Protein AF-A0A426XG05-F1 (afdb_monomer_lite)

Structure (mmCIF, N/CA/C/O backbone):
data_AF-A0A426XG05-F1
#
_entry.id   AF-A0A426XG05-F1
#
loop_
_atom_site.group_PDB
_atom_site.id
_atom_site.type_symbol
_atom_site.label_atom_id
_atom_site.label_alt_id
_atom_site.label_comp_id
_atom_site.label_asym_id
_atom_site.label_entity_id
_atom_site.label_seq_id
_atom_site.pdbx_PDB_ins_code
_atom_site.Cartn_x
_atom_site.Cartn_y
_atom_site.Cartn_z
_atom_site.occupancy
_atom_site.B_iso_or_equiv
_atom_site.auth_seq_id
_atom_site.auth_comp_id
_atom_site.auth_asym_id
_atom_site.auth_atom_id
_atom_site.pdbx_PDB_model_num
ATOM 1 N N . MET A 1 1 ? 36.640 3.583 28.286 1.00 40.53 1 MET A N 1
ATOM 2 C CA . MET A 1 1 ? 36.513 4.393 27.058 1.00 40.53 1 MET A CA 1
ATOM 3 C C . MET A 1 1 ? 35.235 3.945 26.380 1.00 40.53 1 MET A C 1
ATOM 5 O O . MET A 1 1 ? 35.196 2.832 25.877 1.00 40.53 1 MET A O 1
ATOM 9 N N . THR A 1 2 ? 34.171 4.737 26.494 1.00 41.19 2 THR A N 1
ATOM 10 C CA . THR A 1 2 ? 32.821 4.369 26.046 1.00 41.19 2 THR A CA 1
ATOM 11 C C . THR A 1 2 ? 32.459 5.287 24.890 1.00 41.19 2 THR A C 1
ATOM 13 O O . THR A 1 2 ? 32.392 6.500 25.068 1.00 41.19 2 THR A O 1
ATOM 16 N N . VAL A 1 3 ? 32.321 4.710 23.699 1.00 44.69 3 VAL A N 1
ATOM 17 C CA . VAL A 1 3 ? 31.982 5.408 22.456 1.00 44.69 3 VAL A CA 1
ATOM 18 C C . VAL A 1 3 ? 30.468 5.593 22.365 1.00 44.69 3 VAL A C 1
ATOM 20 O O . VAL A 1 3 ? 29.714 4.629 22.466 1.00 44.69 3 VAL A O 1
ATOM 23 N N . ALA A 1 4 ? 30.031 6.840 22.197 1.00 45.25 4 ALA A N 1
ATOM 24 C CA . ALA A 1 4 ? 28.651 7.191 21.879 1.00 45.25 4 ALA A CA 1
ATOM 25 C C . ALA A 1 4 ? 28.416 7.069 20.360 1.00 45.25 4 ALA A C 1
ATOM 27 O O . ALA A 1 4 ? 29.291 7.480 19.592 1.00 45.25 4 ALA A O 1
ATOM 28 N N . PRO A 1 5 ? 27.264 6.557 19.893 1.00 46.38 5 PRO A N 1
ATOM 29 C CA . PRO A 1 5 ? 26.904 6.640 18.486 1.00 46.38 5 PRO A CA 1
ATOM 30 C C . PRO A 1 5 ? 26.269 8.004 18.172 1.00 46.38 5 PRO A C 1
ATOM 32 O O . PRO A 1 5 ? 25.366 8.468 18.866 1.00 46.38 5 PRO A O 1
ATOM 35 N N . SER A 1 6 ? 26.781 8.645 17.121 1.00 39.91 6 SER A N 1
ATOM 36 C CA . SER A 1 6 ? 26.272 9.903 16.567 1.00 39.91 6 SER A CA 1
ATOM 37 C C . SER A 1 6 ? 24.928 9.689 15.868 1.00 39.91 6 SER A C 1
ATOM 39 O O . SER A 1 6 ? 24.784 8.767 15.068 1.00 39.91 6 SER A O 1
ATOM 41 N N . SER A 1 7 ? 23.964 10.563 16.159 1.00 39.91 7 SER A N 1
ATOM 42 C CA . SER A 1 7 ? 22.674 10.660 15.471 1.00 39.91 7 SER A CA 1
ATOM 43 C C . SER A 1 7 ? 22.783 11.702 14.359 1.00 39.91 7 SER A C 1
ATOM 45 O O . SER A 1 7 ? 22.899 12.892 14.648 1.00 39.91 7 SER A O 1
ATOM 47 N N . SER A 1 8 ? 22.749 11.265 13.101 1.00 43.69 8 SER A N 1
ATOM 48 C CA . SER A 1 8 ? 22.644 12.149 11.935 1.00 43.69 8 SER A CA 1
ATOM 49 C C . SER A 1 8 ? 21.185 12.223 11.491 1.00 43.69 8 SER A C 1
ATOM 51 O O . SER A 1 8 ? 20.668 11.314 10.847 1.00 43.69 8 SER A O 1
ATOM 53 N N . THR A 1 9 ? 20.517 13.305 11.879 1.00 40.59 9 THR A N 1
ATOM 54 C CA . THR A 1 9 ? 19.187 13.701 11.401 1.00 40.59 9 THR A CA 1
ATOM 55 C C . THR A 1 9 ? 19.375 14.682 10.248 1.00 40.59 9 THR A C 1
ATOM 57 O O . THR A 1 9 ? 19.694 15.845 10.477 1.00 40.59 9 THR A O 1
ATOM 60 N N . GLU A 1 10 ? 19.202 14.213 9.015 1.00 43.12 10 GLU A N 1
ATOM 61 C CA . GLU A 1 10 ? 19.149 15.068 7.826 1.00 43.12 10 GLU A CA 1
ATOM 62 C C . GLU A 1 10 ? 17.717 15.597 7.670 1.00 43.12 10 GLU A C 1
ATOM 64 O O . GLU A 1 10 ? 16.770 14.849 7.419 1.00 43.12 10 GLU A O 1
ATOM 69 N N . ILE A 1 11 ? 17.562 16.902 7.884 1.00 45.75 11 ILE A N 1
ATOM 70 C CA . ILE A 1 11 ? 16.337 17.661 7.642 1.00 45.75 11 ILE A CA 1
ATOM 71 C C . ILE A 1 11 ? 16.230 17.894 6.133 1.00 45.75 11 ILE A C 1
ATOM 73 O O . ILE A 1 11 ? 17.156 18.422 5.520 1.00 45.75 11 ILE A O 1
ATOM 77 N N . PHE A 1 12 ? 15.092 17.529 5.536 1.00 37.56 12 PHE A N 1
ATOM 78 C CA . PHE A 1 12 ? 14.784 17.814 4.134 1.00 37.56 12 PHE A CA 1
ATOM 79 C C . PHE A 1 12 ? 14.617 19.329 3.942 1.00 37.56 12 PHE A C 1
ATOM 81 O O . PHE A 1 12 ? 13.530 19.880 4.109 1.00 37.56 12 PHE A O 1
ATOM 88 N N . SER A 1 13 ? 15.721 20.011 3.637 1.00 38.78 13 SER A N 1
ATOM 89 C CA . SER A 1 13 ? 15.740 21.433 3.306 1.00 38.78 13 SER A CA 1
ATOM 90 C C . SER A 1 13 ? 15.746 21.585 1.788 1.00 38.78 13 SER A C 1
ATOM 92 O O . SER A 1 13 ? 16.687 21.186 1.105 1.00 38.78 13 SER A O 1
ATOM 94 N N . SER A 1 14 ? 14.658 22.137 1.257 1.00 40.78 14 SER A N 1
ATOM 95 C CA . SER A 1 14 ? 14.488 22.418 -0.166 1.00 40.78 14 SER A CA 1
ATOM 96 C C . SER A 1 14 ? 15.193 23.722 -0.527 1.00 40.78 14 SER A C 1
ATOM 98 O O . SER A 1 14 ? 14.670 24.790 -0.231 1.00 40.78 14 SER A O 1
ATOM 100 N N . ASN A 1 15 ? 16.332 23.640 -1.216 1.00 40.66 15 ASN A N 1
ATOM 101 C CA . ASN A 1 15 ? 16.911 24.782 -1.921 1.00 40.66 15 ASN A CA 1
ATOM 102 C C . ASN A 1 15 ? 16.978 24.461 -3.417 1.00 40.66 15 ASN A C 1
ATOM 104 O O . ASN A 1 15 ? 17.817 23.686 -3.870 1.00 40.66 15 ASN A O 1
ATOM 108 N N . VAL A 1 16 ? 16.062 25.067 -4.171 1.00 38.84 16 VAL A N 1
ATOM 109 C CA . VAL A 1 16 ? 16.093 25.124 -5.634 1.00 38.84 16 VAL A CA 1
ATOM 110 C C . VAL A 1 16 ? 17.121 26.185 -6.014 1.00 38.84 16 VAL A C 1
ATOM 112 O O . VAL A 1 16 ? 16.883 27.375 -5.828 1.00 38.84 16 VAL A O 1
ATOM 115 N N . THR A 1 17 ? 18.284 25.756 -6.498 1.00 35.91 17 THR A N 1
ATOM 116 C CA . THR A 1 17 ? 19.252 26.642 -7.148 1.00 35.91 17 THR A CA 1
ATOM 117 C C . THR A 1 17 ? 18.893 26.786 -8.616 1.00 35.91 17 THR A C 1
ATOM 119 O O . THR A 1 17 ? 18.976 25.841 -9.398 1.00 35.91 17 THR A O 1
ATOM 122 N N . GLU A 1 18 ? 18.488 28.004 -8.937 1.00 40.38 18 GLU A N 1
ATOM 123 C CA . GLU A 1 18 ? 18.398 28.594 -10.261 1.00 40.38 18 GLU A CA 1
ATOM 124 C C . GLU A 1 18 ? 19.729 28.419 -11.018 1.00 40.38 18 GLU A C 1
ATOM 126 O O . GLU A 1 18 ? 20.815 28.697 -10.503 1.00 40.38 18 GLU A O 1
ATOM 131 N N . SER A 1 19 ? 19.659 27.904 -12.241 1.00 37.75 19 SER A N 1
ATOM 132 C CA . SER A 1 19 ? 20.753 27.970 -13.207 1.00 37.75 19 SER A CA 1
ATOM 133 C C . SER A 1 19 ? 20.151 28.173 -14.582 1.00 37.75 19 SER A C 1
ATOM 135 O O . SER A 1 19 ? 19.624 27.250 -15.202 1.00 37.75 19 SER A O 1
ATOM 137 N N . GLU A 1 20 ? 20.213 29.425 -15.017 1.00 38.97 20 GLU A N 1
ATOM 138 C CA . GLU A 1 20 ? 19.974 29.839 -16.386 1.00 38.97 20 GLU A CA 1
ATOM 139 C C . GLU A 1 20 ? 21.170 29.431 -17.253 1.00 38.97 20 GLU A C 1
ATOM 141 O O . GLU A 1 20 ? 22.310 29.825 -17.004 1.00 38.97 20 GLU A O 1
ATOM 146 N N . ALA A 1 21 ? 20.901 28.667 -18.307 1.00 36.19 21 ALA A N 1
ATOM 147 C CA . ALA A 1 21 ? 21.716 28.659 -19.511 1.00 36.19 21 ALA A CA 1
ATOM 148 C C . ALA A 1 21 ? 20.778 28.478 -20.708 1.00 36.19 21 ALA A C 1
ATOM 150 O O . ALA A 1 21 ? 19.992 27.536 -20.789 1.00 36.19 21 ALA A O 1
ATOM 151 N N . THR A 1 22 ? 20.840 29.463 -21.590 1.00 35.88 22 THR A N 1
ATOM 152 C CA . THR A 1 22 ? 20.004 29.721 -22.756 1.00 35.88 22 THR A CA 1
ATOM 153 C C . THR A 1 22 ? 20.187 28.690 -23.873 1.00 35.88 22 THR A C 1
ATOM 155 O O . THR A 1 22 ? 21.308 28.319 -24.206 1.00 35.88 22 THR A O 1
ATOM 158 N N . THR A 1 23 ? 19.096 28.319 -24.552 1.00 32.62 23 THR A N 1
ATOM 159 C CA . THR A 1 23 ? 19.118 28.109 -26.009 1.00 32.62 23 THR A CA 1
ATOM 160 C C . THR A 1 23 ? 17.716 28.306 -26.584 1.00 32.62 23 THR A C 1
ATOM 162 O O . THR A 1 23 ? 16.741 27.752 -26.085 1.00 32.62 23 THR A O 1
ATOM 165 N N . SER A 1 24 ? 17.632 29.157 -27.604 1.00 35.81 24 SER A N 1
ATOM 166 C CA . SER A 1 24 ? 16.419 29.516 -28.334 1.00 35.81 24 SER A CA 1
ATOM 167 C C . SER A 1 24 ? 16.190 28.548 -29.493 1.00 35.81 24 SER A C 1
ATOM 169 O O . SER A 1 24 ? 17.129 28.256 -30.236 1.00 35.81 24 SER A O 1
ATOM 171 N N . CYS A 1 25 ? 14.943 28.114 -29.666 1.00 31.70 25 CYS A N 1
ATOM 172 C CA . CYS A 1 25 ? 14.347 27.854 -30.972 1.00 31.70 25 CYS A CA 1
ATOM 173 C C . CYS A 1 25 ? 12.817 27.904 -30.843 1.00 31.70 25 CYS A C 1
ATOM 175 O O . CYS A 1 25 ? 12.205 27.099 -30.144 1.00 31.70 25 CYS A O 1
ATOM 177 N N . GLU A 1 26 ? 12.231 28.899 -31.502 1.00 37.16 26 GLU A N 1
ATOM 178 C CA . GLU A 1 26 ? 10.802 29.015 -31.776 1.00 37.16 26 GLU A CA 1
ATOM 179 C C . GLU A 1 26 ? 10.445 28.031 -32.902 1.00 37.16 26 GLU A C 1
ATOM 181 O O . GLU A 1 26 ? 11.114 28.013 -33.936 1.00 37.16 26 GLU A O 1
ATOM 186 N N . ASP A 1 27 ? 9.406 27.221 -32.700 1.00 33.06 27 ASP A N 1
ATOM 187 C CA . ASP A 1 27 ? 8.598 26.658 -33.784 1.00 33.06 27 ASP A CA 1
ATOM 188 C C . ASP A 1 27 ? 7.157 26.533 -33.282 1.00 33.06 27 ASP A C 1
ATOM 190 O O . ASP A 1 27 ? 6.864 25.842 -32.302 1.00 33.06 27 ASP A O 1
ATOM 194 N N . ASP A 1 28 ? 6.282 27.298 -33.925 1.00 40.97 28 ASP A N 1
ATOM 195 C CA . ASP A 1 28 ? 4.851 27.339 -33.698 1.00 40.97 28 ASP A CA 1
ATOM 196 C C . ASP A 1 28 ? 4.204 26.013 -34.109 1.00 40.97 28 ASP A C 1
ATOM 198 O O . ASP A 1 28 ? 4.231 25.605 -35.270 1.00 40.97 28 ASP A O 1
ATOM 202 N N . THR A 1 29 ? 3.505 25.368 -33.180 1.00 41.50 29 THR A N 1
ATOM 203 C CA . THR A 1 29 ? 2.372 24.517 -33.551 1.00 41.50 29 THR A CA 1
ATOM 204 C C . THR A 1 29 ? 1.264 24.686 -32.529 1.00 41.50 29 THR A C 1
ATOM 206 O O . THR A 1 29 ? 1.292 24.132 -31.430 1.00 41.50 29 THR A O 1
ATOM 209 N N . GLU A 1 30 ? 0.267 25.482 -32.912 1.00 46.56 30 GLU A N 1
ATOM 210 C CA . GLU A 1 30 ? -1.021 25.524 -32.240 1.00 46.56 30 GLU A CA 1
ATOM 211 C C . GLU A 1 30 ? -1.674 24.139 -32.305 1.00 46.56 30 GLU A C 1
ATOM 213 O O . GLU A 1 30 ? -2.090 23.656 -33.359 1.00 46.56 30 GLU A O 1
ATOM 218 N N . GLY A 1 31 ? -1.748 23.501 -31.142 1.00 40.16 31 GLY A N 1
ATOM 219 C CA . GLY A 1 31 ? -2.539 22.313 -30.884 1.00 40.16 31 GLY A CA 1
ATOM 220 C C . GLY A 1 31 ? -3.308 22.526 -29.592 1.00 40.16 31 GLY A C 1
ATOM 221 O O . GLY A 1 31 ? -2.817 22.218 -28.509 1.00 40.16 31 GLY A O 1
ATOM 222 N N . ASP A 1 32 ? -4.511 23.078 -29.713 1.00 53.91 32 ASP A N 1
ATOM 223 C CA . ASP A 1 32 ? -5.558 22.986 -28.700 1.00 53.91 32 ASP A CA 1
ATOM 224 C C . ASP A 1 32 ? -5.721 21.520 -28.263 1.00 53.91 32 ASP A C 1
ATOM 226 O O . ASP A 1 32 ? -6.241 20.701 -29.016 1.00 53.91 32 ASP A O 1
ATOM 230 N N . CYS A 1 33 ? -5.227 21.167 -27.072 1.00 40.22 33 CYS A N 1
ATOM 231 C CA . CYS A 1 33 ? -5.820 20.128 -26.230 1.00 40.22 33 CYS A CA 1
ATOM 232 C C . CYS A 1 33 ? -5.196 20.083 -24.824 1.00 40.22 33 CYS A C 1
ATOM 234 O O . CYS A 1 33 ? -4.008 19.845 -24.623 1.00 40.22 33 CYS A O 1
ATOM 236 N N . GLY A 1 34 ? -6.062 20.168 -23.815 1.00 41.44 34 GLY A N 1
ATOM 237 C CA . GLY A 1 34 ? -5.917 19.314 -22.641 1.00 41.44 34 GLY A CA 1
ATOM 238 C C . GLY A 1 34 ? -5.253 19.943 -21.425 1.00 41.44 34 GLY A C 1
ATOM 239 O O . GLY A 1 34 ? -4.144 19.580 -21.041 1.00 41.44 34 GLY A O 1
ATOM 240 N N . SER A 1 35 ? -6.043 20.704 -20.669 1.00 48.59 35 SER A N 1
ATOM 241 C CA . SER A 1 35 ? -5.801 21.001 -19.247 1.00 48.59 35 SER A CA 1
ATOM 242 C C . SER A 1 35 ? -5.573 19.744 -18.364 1.00 48.59 35 SER A C 1
ATOM 244 O O . SER A 1 35 ? -5.273 19.889 -17.181 1.00 48.59 35 SER A O 1
ATOM 246 N N . GLY A 1 36 ? -5.699 18.521 -18.904 1.00 50.12 36 GLY A N 1
ATOM 247 C CA . GLY A 1 36 ? -5.350 17.254 -18.244 1.00 50.12 36 GLY A CA 1
ATOM 248 C C . GLY A 1 36 ? -3.862 16.860 -18.322 1.00 50.12 36 GLY A C 1
ATOM 249 O O . GLY A 1 36 ? -3.352 16.243 -17.391 1.00 50.12 36 GLY A O 1
ATOM 250 N N . SER A 1 37 ? -3.123 17.294 -19.353 1.00 54.81 37 SER A N 1
ATOM 251 C CA . SER A 1 37 ? -1.751 16.818 -19.642 1.00 54.81 37 SER A CA 1
ATOM 252 C C . SER A 1 37 ? -0.724 17.162 -18.549 1.00 54.81 37 SER A C 1
ATOM 254 O O . SER A 1 37 ? 0.178 16.380 -18.229 1.00 54.81 37 SER A O 1
ATOM 256 N N . VAL A 1 38 ? -0.882 18.321 -17.904 1.00 59.72 38 VAL A N 1
ATOM 257 C CA . VAL A 1 38 ? 0.049 18.792 -16.866 1.00 59.72 38 VAL A CA 1
ATOM 258 C C . VAL A 1 38 ? -0.095 17.992 -15.567 1.00 59.72 38 VAL A C 1
ATOM 260 O O . VAL A 1 38 ? 0.905 17.740 -14.891 1.00 59.72 38 VAL A O 1
ATOM 263 N N . ASN A 1 39 ? -1.314 17.573 -15.212 1.00 71.19 39 ASN A N 1
ATOM 264 C CA . ASN A 1 39 ? -1.554 16.789 -13.999 1.00 71.19 39 ASN A CA 1
ATOM 265 C C . ASN A 1 39 ? -1.088 15.342 -14.166 1.00 71.19 39 ASN A C 1
ATOM 267 O O . ASN A 1 39 ? -0.407 14.828 -13.278 1.00 71.19 39 ASN A O 1
ATOM 271 N N . ASP A 1 40 ? -1.342 14.737 -15.325 1.00 75.69 40 ASP A N 1
ATOM 272 C CA . ASP A 1 40 ? -0.885 13.378 -15.625 1.00 75.69 40 ASP A CA 1
ATOM 273 C C . ASP A 1 40 ? 0.647 13.304 -15.681 1.00 75.69 40 ASP A C 1
ATOM 275 O O . ASP A 1 40 ? 1.261 12.404 -15.103 1.00 75.69 40 ASP A O 1
ATOM 279 N N . SER A 1 41 ? 1.297 14.314 -16.268 1.00 82.25 41 SER A N 1
ATOM 280 C CA . SER A 1 41 ? 2.763 14.410 -16.304 1.00 82.25 41 SER A CA 1
ATOM 281 C C . SER A 1 41 ? 3.381 14.569 -14.910 1.00 82.25 41 SER A C 1
ATOM 283 O O . SER A 1 41 ? 4.417 13.972 -14.610 1.00 82.25 41 SER A O 1
ATOM 285 N N .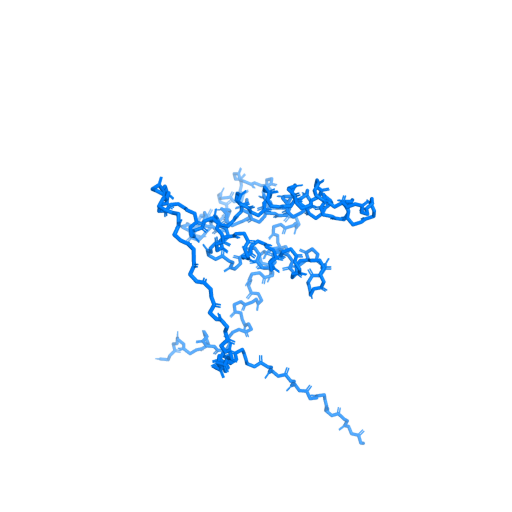 LYS A 1 42 ? 2.754 15.358 -14.026 1.00 88.94 42 LYS A N 1
ATOM 286 C CA . LYS A 1 42 ? 3.188 15.485 -12.624 1.00 88.94 42 LYS A CA 1
ATOM 287 C C . LYS A 1 42 ? 3.015 14.167 -11.875 1.00 88.94 42 LYS A C 1
ATOM 289 O O . LYS A 1 42 ? 3.949 13.728 -11.208 1.00 88.94 42 LYS A O 1
ATOM 294 N N . MET A 1 43 ? 1.859 13.523 -12.019 1.00 89.38 43 MET A N 1
ATOM 295 C CA . MET A 1 43 ? 1.561 12.258 -11.351 1.00 89.38 43 MET A CA 1
ATOM 296 C C . MET A 1 43 ? 2.500 11.140 -11.808 1.00 89.38 43 MET A C 1
ATOM 298 O O . MET A 1 43 ? 2.975 10.357 -10.989 1.00 89.38 43 MET A O 1
ATOM 302 N N . THR A 1 44 ? 2.864 11.132 -13.090 1.00 90.88 44 THR A N 1
ATOM 303 C CA . THR A 1 44 ? 3.873 10.226 -13.649 1.00 90.88 44 THR A CA 1
ATOM 304 C C . THR A 1 44 ? 5.216 10.370 -12.929 1.00 90.88 44 THR A C 1
ATOM 306 O O . THR A 1 44 ? 5.784 9.374 -12.487 1.00 90.88 44 THR A O 1
ATOM 309 N N . ARG A 1 45 ? 5.695 11.607 -12.716 1.00 92.50 45 ARG A N 1
ATOM 310 C CA . ARG A 1 45 ? 6.951 11.869 -11.985 1.00 92.50 45 ARG A CA 1
ATOM 311 C C . ARG A 1 45 ? 6.877 11.430 -10.522 1.00 92.50 45 ARG A C 1
ATOM 313 O O . ARG A 1 45 ? 7.843 10.871 -10.006 1.00 92.50 45 ARG A O 1
ATOM 320 N N . VAL A 1 46 ? 5.741 11.662 -9.861 1.00 93.00 46 VAL A N 1
ATOM 321 C CA . VAL A 1 46 ? 5.506 11.200 -8.481 1.00 93.00 46 VAL A CA 1
ATOM 322 C C . VAL A 1 46 ? 5.562 9.673 -8.415 1.00 93.00 46 VAL A C 1
ATOM 324 O O . VAL A 1 46 ? 6.257 9.121 -7.564 1.00 93.00 46 VAL A O 1
ATOM 327 N N . CYS A 1 47 ? 4.892 8.986 -9.342 1.00 93.12 47 CYS A N 1
ATOM 328 C CA . CYS A 1 47 ? 4.902 7.528 -9.417 1.00 93.12 47 CYS A CA 1
ATOM 329 C C . CYS A 1 47 ? 6.309 6.987 -9.689 1.00 93.12 47 CYS A C 1
ATOM 331 O O . CYS A 1 47 ? 6.745 6.070 -8.998 1.00 93.12 47 CYS A O 1
ATOM 333 N N . ASP A 1 48 ? 7.052 7.585 -10.623 1.00 93.69 48 ASP A N 1
ATOM 334 C CA . ASP A 1 48 ? 8.428 7.183 -10.928 1.00 93.69 48 ASP A CA 1
ATOM 335 C C . ASP A 1 48 ? 9.346 7.320 -9.707 1.00 93.69 48 ASP A C 1
ATOM 337 O O . ASP A 1 48 ? 10.142 6.415 -9.432 1.00 93.69 48 ASP A O 1
ATOM 341 N N . LYS A 1 49 ? 9.183 8.398 -8.927 1.00 93.75 49 LYS A N 1
ATOM 342 C CA . LYS A 1 49 ? 9.930 8.583 -7.681 1.00 93.75 49 LYS A CA 1
ATOM 343 C C . LYS A 1 49 ? 9.537 7.562 -6.618 1.00 93.75 49 LYS A C 1
ATOM 345 O O . LYS A 1 49 ? 10.409 7.021 -5.946 1.00 93.75 49 LYS A O 1
ATOM 350 N N . LEU A 1 50 ? 8.249 7.259 -6.472 1.00 92.62 50 LEU A N 1
ATOM 351 C CA . LEU A 1 50 ? 7.794 6.236 -5.529 1.00 92.62 50 LEU A CA 1
ATOM 352 C C . LEU A 1 50 ? 8.298 4.842 -5.907 1.00 92.62 50 LEU A C 1
ATOM 354 O O . LEU A 1 50 ? 8.687 4.084 -5.022 1.00 92.62 50 LEU A O 1
ATOM 358 N N . ILE A 1 51 ? 8.348 4.509 -7.200 1.00 93.00 51 ILE A N 1
ATOM 359 C CA . ILE A 1 51 ? 8.931 3.246 -7.669 1.00 93.00 51 ILE A CA 1
ATOM 360 C C . ILE A 1 51 ? 10.398 3.164 -7.230 1.00 93.00 51 ILE A C 1
ATOM 362 O O . ILE A 1 51 ? 10.815 2.139 -6.698 1.00 93.00 51 ILE A O 1
ATOM 366 N N . GLU A 1 52 ? 11.168 4.242 -7.392 1.00 92.06 52 GLU A N 1
ATOM 367 C CA . GLU A 1 52 ? 12.556 4.301 -6.921 1.00 92.06 52 GLU A CA 1
ATOM 368 C C . GLU A 1 52 ? 12.654 4.108 -5.400 1.00 92.06 52 GLU A C 1
ATOM 370 O O . GLU A 1 52 ? 13.403 3.243 -4.944 1.00 92.06 52 GLU A O 1
ATOM 375 N N . VAL A 1 53 ? 11.837 4.826 -4.621 1.00 91.81 53 VAL A N 1
ATOM 376 C CA . VAL A 1 53 ? 11.815 4.716 -3.153 1.00 91.81 53 VAL A CA 1
ATOM 377 C C . VAL A 1 53 ? 11.516 3.284 -2.712 1.00 91.81 53 VAL A C 1
ATOM 379 O O . VAL A 1 53 ? 12.235 2.730 -1.883 1.00 91.81 53 VAL A O 1
ATOM 382 N N . PHE A 1 54 ? 10.484 2.647 -3.269 1.00 91.50 54 PHE A N 1
ATOM 383 C CA . PHE A 1 54 ? 10.111 1.289 -2.876 1.00 91.50 54 PHE A CA 1
ATOM 384 C C . PHE A 1 54 ? 11.115 0.226 -3.340 1.00 91.50 54 PHE A C 1
ATOM 386 O O . PHE A 1 54 ? 11.244 -0.812 -2.689 1.00 91.50 54 PHE A O 1
ATOM 393 N N . MET A 1 55 ? 11.827 0.452 -4.447 1.00 88.31 55 MET A N 1
ATOM 394 C CA . MET A 1 55 ? 12.804 -0.509 -4.969 1.00 88.31 55 MET A CA 1
ATOM 395 C C . MET A 1 55 ? 14.194 -0.374 -4.351 1.00 88.31 55 MET A C 1
ATOM 397 O O . MET A 1 55 ? 14.875 -1.389 -4.201 1.00 88.31 55 MET A O 1
ATOM 401 N N . VAL A 1 56 ? 14.628 0.849 -4.046 1.00 86.44 56 VAL A N 1
ATOM 402 C CA . VAL A 1 56 ? 1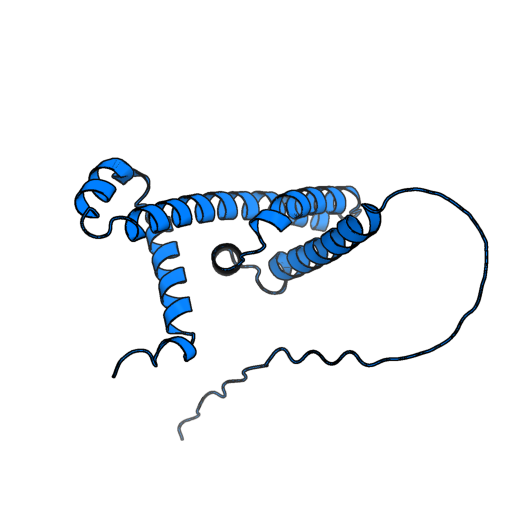6.022 1.158 -3.699 1.00 86.44 56 VAL A CA 1
ATOM 403 C C . VAL A 1 56 ? 16.136 1.625 -2.253 1.00 86.44 56 VAL A C 1
ATOM 405 O O . VAL A 1 56 ? 16.846 0.996 -1.471 1.00 86.44 56 VAL A O 1
ATOM 408 N N . ASP A 1 57 ? 15.409 2.677 -1.877 1.00 79.12 57 ASP A N 1
ATOM 409 C CA . ASP A 1 57 ? 15.590 3.334 -0.575 1.00 79.12 57 ASP A CA 1
ATOM 410 C C . ASP A 1 57 ? 14.955 2.550 0.578 1.00 79.12 57 ASP A C 1
ATOM 412 O O . ASP A 1 57 ? 15.471 2.502 1.697 1.00 79.12 57 ASP A O 1
ATOM 416 N N . LYS A 1 58 ? 13.800 1.943 0.313 1.00 81.12 58 LYS A N 1
ATOM 417 C CA . LYS A 1 58 ? 12.949 1.271 1.293 1.00 81.12 58 LYS A CA 1
ATOM 418 C C . LYS A 1 58 ? 12.520 -0.091 0.765 1.00 81.12 58 LYS A C 1
ATOM 420 O O . LYS A 1 58 ? 11.341 -0.280 0.519 1.00 81.12 58 LYS A O 1
ATOM 425 N N . PRO A 1 59 ? 13.425 -1.066 0.581 1.00 82.44 59 PRO A N 1
ATOM 426 C CA . PRO A 1 59 ? 13.105 -2.324 -0.098 1.00 82.44 59 PRO A CA 1
ATOM 427 C C . PRO A 1 59 ? 12.307 -3.322 0.762 1.00 82.44 59 PRO A C 1
ATOM 429 O O . PRO A 1 59 ? 11.939 -4.398 0.279 1.00 82.44 59 PRO A O 1
ATOM 432 N N . THR A 1 60 ? 12.075 -3.027 2.047 1.00 85.50 60 THR A N 1
ATOM 433 C CA . THR A 1 60 ? 11.419 -3.959 2.973 1.00 85.50 60 THR A CA 1
ATOM 434 C C . THR A 1 60 ? 9.906 -3.754 3.020 1.00 85.50 60 THR A C 1
ATOM 436 O O . THR A 1 60 ? 9.397 -2.642 2.923 1.00 85.50 60 THR A O 1
ATOM 439 N N . THR A 1 61 ? 9.159 -4.838 3.238 1.00 85.88 61 THR A N 1
ATOM 440 C CA . THR A 1 61 ? 7.689 -4.787 3.335 1.00 85.88 61 THR A CA 1
ATOM 441 C C . THR A 1 61 ? 7.195 -3.970 4.520 1.00 85.88 61 THR A C 1
ATOM 443 O O . THR A 1 61 ? 6.117 -3.391 4.452 1.00 85.88 61 THR A O 1
ATOM 446 N N . THR A 1 62 ? 7.974 -3.919 5.601 1.00 84.31 62 THR A N 1
ATOM 447 C CA . THR A 1 62 ? 7.658 -3.118 6.786 1.00 84.31 62 THR A CA 1
ATOM 448 C C . THR A 1 62 ? 7.742 -1.629 6.471 1.00 84.31 62 THR A C 1
ATOM 450 O O . THR A 1 62 ? 6.840 -0.879 6.836 1.00 84.31 62 THR A O 1
ATOM 453 N N . ASP A 1 63 ? 8.775 -1.204 5.736 1.00 86.00 63 ASP A N 1
ATOM 454 C CA . ASP A 1 63 ? 8.887 0.184 5.287 1.00 86.00 63 ASP A CA 1
ATOM 455 C C . ASP A 1 63 ? 7.747 0.559 4.336 1.00 86.00 63 ASP A C 1
ATOM 457 O O . ASP A 1 63 ? 7.183 1.645 4.453 1.00 86.00 63 ASP A O 1
ATOM 461 N N . TRP A 1 64 ? 7.365 -0.350 3.430 1.00 91.06 64 TRP A N 1
ATOM 462 C CA . TRP A 1 64 ? 6.234 -0.133 2.524 1.00 91.06 64 TRP A CA 1
ATOM 463 C C . TRP A 1 64 ? 4.943 0.066 3.311 1.00 91.06 64 TRP A C 1
ATOM 465 O O . TRP A 1 64 ? 4.264 1.072 3.130 1.00 91.06 64 TRP A O 1
ATOM 475 N N . ARG A 1 65 ? 4.649 -0.847 4.246 1.00 88.62 65 ARG A N 1
ATOM 476 C CA . ARG A 1 65 ? 3.480 -0.767 5.130 1.00 88.62 65 ARG A CA 1
ATOM 477 C C . ARG A 1 65 ? 3.439 0.571 5.870 1.00 88.62 65 ARG A C 1
ATOM 479 O O . ARG A 1 65 ? 2.395 1.213 5.904 1.00 88.62 65 ARG A O 1
ATOM 486 N N . ARG A 1 66 ? 4.580 1.021 6.401 1.00 86.06 66 ARG A N 1
ATOM 487 C CA . ARG A 1 66 ? 4.709 2.313 7.085 1.00 86.06 66 ARG A CA 1
ATOM 488 C C . ARG A 1 66 ? 4.409 3.486 6.147 1.00 86.06 66 ARG A C 1
ATOM 490 O O . ARG A 1 66 ? 3.585 4.326 6.485 1.00 86.06 66 ARG A O 1
ATOM 497 N N . LEU A 1 67 ? 5.041 3.541 4.974 1.00 89.00 67 LEU A N 1
ATOM 498 C CA . LEU A 1 67 ? 4.820 4.616 3.996 1.00 89.00 67 LEU A CA 1
ATOM 499 C C . LEU A 1 67 ? 3.347 4.718 3.583 1.00 89.00 67 LEU A C 1
ATOM 501 O O . LEU A 1 67 ? 2.802 5.818 3.524 1.00 89.00 67 LEU A O 1
ATOM 505 N N . LEU A 1 68 ? 2.700 3.575 3.348 1.00 90.94 68 LEU A N 1
ATOM 506 C CA . LEU A 1 68 ? 1.287 3.525 2.982 1.00 90.94 68 LEU A CA 1
ATOM 507 C C . LEU A 1 68 ? 0.370 3.952 4.134 1.00 90.94 68 LEU A C 1
ATOM 509 O O . LEU A 1 68 ? -0.578 4.695 3.907 1.00 90.94 68 LEU A O 1
ATOM 513 N N . ALA A 1 69 ? 0.670 3.539 5.368 1.00 86.69 69 ALA A N 1
ATOM 514 C CA . ALA A 1 69 ? -0.143 3.866 6.538 1.00 86.69 69 ALA A CA 1
ATOM 515 C C . ALA A 1 69 ? -0.204 5.375 6.840 1.00 86.69 69 ALA A C 1
ATOM 517 O O . ALA A 1 69 ? -1.240 5.857 7.292 1.00 86.69 69 ALA A O 1
ATOM 518 N N . PHE A 1 70 ? 0.881 6.120 6.589 1.00 83.75 70 PHE A N 1
ATOM 519 C CA . PHE A 1 70 ? 0.967 7.562 6.888 1.00 83.75 70 PHE A CA 1
ATOM 520 C C . PHE A 1 70 ? 0.654 8.477 5.710 1.00 83.75 70 PHE A C 1
ATOM 522 O O . PHE A 1 70 ? 0.506 9.689 5.891 1.00 83.75 70 PHE A O 1
ATOM 529 N N . SER A 1 71 ? 0.567 7.934 4.499 1.00 86.88 71 SER A N 1
ATOM 530 C CA . SER A 1 71 ? 0.370 8.749 3.309 1.00 86.88 71 SER A CA 1
ATOM 531 C C . SER A 1 71 ? -1.099 9.125 3.127 1.00 86.88 71 SER A C 1
ATOM 533 O O . SER A 1 71 ? -1.925 8.322 2.699 1.00 86.88 71 SER A O 1
ATOM 535 N N . LYS A 1 72 ? -1.415 10.396 3.393 1.00 86.06 72 LYS A N 1
ATOM 536 C CA . LYS A 1 72 ? -2.750 10.972 3.151 1.00 86.06 72 LYS A CA 1
ATOM 537 C C . LYS A 1 72 ? -3.090 11.082 1.664 1.00 86.06 72 LYS A C 1
ATOM 539 O O . LYS A 1 72 ? -4.259 11.105 1.299 1.00 86.06 72 LYS A O 1
ATOM 544 N N . GLU A 1 73 ? -2.071 11.160 0.813 1.00 89.19 73 GLU A N 1
ATOM 545 C CA . GLU A 1 73 ? -2.224 11.320 -0.635 1.00 89.19 73 GLU A CA 1
ATOM 546 C C . GLU A 1 73 ? -2.234 9.981 -1.378 1.00 89.19 73 GLU A C 1
ATOM 548 O O . GLU A 1 73 ? -2.565 9.938 -2.564 1.00 89.19 73 GLU A O 1
ATOM 553 N N . TRP A 1 74 ? -1.904 8.875 -0.700 1.00 91.69 74 TRP A N 1
ATOM 554 C CA . TRP A 1 74 ? -1.790 7.569 -1.342 1.00 91.69 74 TRP A CA 1
ATOM 555 C C . TRP A 1 74 ? -3.076 7.135 -2.040 1.00 91.69 74 TRP A C 1
ATOM 557 O O . TRP A 1 74 ? -3.006 6.610 -3.143 1.00 91.69 74 TRP A O 1
ATOM 567 N N . SER A 1 75 ? -4.249 7.415 -1.470 1.00 89.62 75 SER A N 1
ATOM 568 C CA . SER A 1 75 ? -5.541 7.106 -2.100 1.00 89.62 75 SER A CA 1
ATOM 569 C C . SER A 1 75 ? -5.685 7.710 -3.503 1.00 89.62 75 SER A C 1
ATOM 571 O O . SER A 1 75 ? -6.244 7.057 -4.387 1.00 89.62 75 SER A O 1
ATOM 573 N N . ASN A 1 76 ? -5.126 8.906 -3.717 1.00 90.75 76 ASN A N 1
ATOM 574 C CA . ASN A 1 76 ? -5.122 9.605 -5.000 1.00 90.75 76 ASN A CA 1
ATOM 575 C C . ASN A 1 76 ? -4.004 9.105 -5.924 1.00 90.75 76 ASN A C 1
ATOM 577 O O . ASN A 1 76 ? -4.201 9.025 -7.129 1.00 90.75 76 ASN A O 1
ATOM 581 N N . ILE A 1 77 ? -2.841 8.744 -5.373 1.00 92.44 77 ILE A N 1
ATOM 582 C CA . ILE A 1 77 ? -1.667 8.295 -6.143 1.00 92.44 77 ILE A CA 1
ATOM 583 C C . ILE A 1 77 ? -1.815 6.842 -6.618 1.00 92.44 77 ILE A C 1
ATOM 585 O O . ILE A 1 77 ? -1.423 6.497 -7.731 1.00 92.44 77 ILE A O 1
ATOM 589 N N . ARG A 1 78 ? -2.407 5.985 -5.784 1.00 92.69 78 ARG A N 1
ATOM 590 C CA . ARG A 1 78 ? -2.553 4.536 -5.960 1.00 92.69 78 ARG A CA 1
ATOM 591 C C . ARG A 1 78 ? -2.980 4.087 -7.367 1.00 92.69 78 ARG A C 1
ATOM 593 O O . ARG A 1 78 ? -2.288 3.232 -7.922 1.00 92.69 78 ARG A O 1
ATOM 600 N N . PRO A 1 79 ? -4.078 4.596 -7.969 1.00 91.88 79 PRO A N 1
ATOM 601 C CA . PRO A 1 79 ? -4.486 4.150 -9.304 1.00 91.88 79 PRO A CA 1
ATOM 602 C C . PRO A 1 79 ? -3.423 4.447 -10.370 1.00 91.88 79 PRO A C 1
ATOM 604 O O . PRO A 1 79 ? -3.167 3.607 -11.231 1.00 91.88 79 PRO A O 1
ATOM 607 N N . HIS A 1 80 ? -2.754 5.598 -10.275 1.00 93.62 80 HIS A N 1
ATOM 608 C CA . HIS A 1 80 ? -1.699 5.989 -11.207 1.00 93.62 80 HIS A CA 1
ATOM 609 C C . HIS A 1 80 ? -0.411 5.198 -10.980 1.00 93.62 80 HIS A C 1
ATOM 611 O O . HIS A 1 80 ? 0.253 4.821 -11.940 1.00 93.62 80 HIS A O 1
ATOM 617 N N . PHE A 1 81 ? -0.078 4.892 -9.725 1.00 94.88 81 PHE A N 1
ATOM 618 C CA . PHE A 1 81 ? 1.130 4.148 -9.382 1.00 94.88 81 PHE A CA 1
ATOM 619 C C . PHE A 1 81 ? 1.140 2.746 -9.998 1.00 94.88 81 PHE A C 1
ATOM 621 O O . PHE A 1 81 ? 2.143 2.337 -10.586 1.00 94.88 81 PHE A O 1
ATOM 628 N N . TYR A 1 82 ? 0.033 2.006 -9.883 1.00 93.81 82 TYR A N 1
ATOM 629 C CA . TYR A 1 82 ? -0.039 0.652 -10.435 1.00 93.81 82 TYR A CA 1
ATOM 630 C C . TYR A 1 82 ? -0.021 0.655 -11.962 1.00 93.81 82 TYR A C 1
ATOM 632 O O . TYR A 1 82 ? 0.730 -0.126 -12.543 1.00 93.81 82 TYR A O 1
ATOM 640 N N . LEU A 1 83 ? -0.757 1.576 -12.595 1.00 92.81 83 LEU A N 1
ATOM 641 C CA . LEU A 1 83 ? -0.700 1.761 -14.045 1.00 92.81 83 LEU A CA 1
ATOM 642 C C . LEU A 1 83 ? 0.733 2.073 -14.497 1.00 92.81 83 LEU A C 1
ATOM 644 O O . LEU A 1 83 ? 1.255 1.446 -15.414 1.00 92.81 83 LEU A O 1
ATOM 648 N N . ARG A 1 84 ? 1.420 2.969 -13.780 1.00 93.25 84 ARG A N 1
ATOM 649 C CA . ARG A 1 84 ? 2.797 3.351 -14.095 1.00 93.25 84 ARG A CA 1
ATOM 650 C C . ARG A 1 84 ? 3.789 2.196 -13.949 1.00 93.25 84 ARG A C 1
ATOM 652 O O . ARG A 1 84 ? 4.735 2.099 -14.729 1.00 93.25 84 ARG A O 1
ATOM 659 N N . CYS A 1 85 ? 3.590 1.312 -12.967 1.00 93.38 85 CYS A N 1
ATOM 660 C CA . CYS A 1 85 ? 4.405 0.105 -12.812 1.00 93.38 85 CYS A CA 1
ATOM 661 C C . CYS A 1 85 ? 4.278 -0.833 -14.022 1.00 93.38 85 CYS A C 1
ATOM 663 O O . CYS A 1 85 ? 5.282 -1.414 -14.434 1.00 93.38 85 CYS A O 1
ATOM 665 N N . GLU A 1 86 ? 3.071 -0.979 -14.577 1.00 92.94 86 GLU A N 1
ATOM 666 C CA . GLU A 1 86 ? 2.814 -1.785 -15.777 1.00 92.94 86 GLU A CA 1
ATOM 667 C C . GLU A 1 86 ? 3.428 -1.137 -17.023 1.00 92.94 86 GLU A C 1
ATOM 669 O O . GLU A 1 86 ? 4.235 -1.776 -17.696 1.00 92.94 86 GLU A O 1
ATOM 674 N N . GLU A 1 87 ? 3.169 0.153 -17.263 1.00 93.44 87 GLU A N 1
ATOM 675 C CA . GLU A 1 87 ? 3.751 0.898 -18.390 1.00 93.44 87 GLU A CA 1
ATOM 676 C C . GLU A 1 87 ? 5.281 0.818 -18.414 1.00 93.44 87 GLU A C 1
ATOM 678 O O . GLU A 1 87 ? 5.894 0.557 -19.452 1.00 93.44 87 GLU A O 1
ATOM 683 N N . ARG A 1 88 ? 5.919 1.012 -17.252 1.00 92.25 88 ARG A N 1
ATOM 684 C CA . ARG A 1 88 ? 7.377 0.945 -17.135 1.00 92.25 88 ARG A CA 1
ATOM 685 C C . ARG A 1 88 ? 7.892 -0.472 -17.370 1.00 92.25 88 ARG A C 1
ATOM 687 O O . ARG A 1 88 ? 8.953 -0.632 -17.956 1.00 92.25 88 ARG A O 1
ATOM 694 N N . ALA A 1 89 ? 7.160 -1.495 -16.934 1.00 92.94 89 ALA A N 1
ATOM 695 C CA . ALA A 1 89 ? 7.518 -2.886 -17.189 1.00 92.94 89 ALA A CA 1
ATOM 696 C C . ALA A 1 89 ? 7.352 -3.277 -18.670 1.00 92.94 89 ALA A C 1
ATOM 698 O O . ALA A 1 89 ? 8.065 -4.155 -19.159 1.00 92.94 89 ALA A O 1
ATOM 699 N N . ASP A 1 90 ? 6.423 -2.658 -19.393 1.00 92.44 90 ASP A N 1
ATOM 700 C CA . ASP A 1 90 ? 6.202 -2.915 -20.817 1.00 92.44 90 ASP A CA 1
ATOM 701 C C . ASP A 1 90 ? 7.174 -2.170 -21.728 1.00 92.44 90 ASP A C 1
ATOM 703 O O . ASP A 1 90 ? 7.588 -2.730 -22.742 1.00 92.44 90 ASP A O 1
ATOM 707 N N . GLY A 1 91 ? 7.613 -0.973 -21.330 1.00 90.56 91 GLY A N 1
ATOM 708 C CA . GLY A 1 91 ? 8.686 -0.239 -22.006 1.00 90.56 91 GLY A CA 1
ATOM 709 C C . GLY A 1 91 ? 10.105 -0.727 -21.683 1.00 90.56 91 GLY A C 1
ATOM 710 O O . GLY A 1 91 ? 11.055 -0.282 -22.324 1.00 90.56 91 GLY A O 1
ATOM 711 N N . GLU A 1 92 ? 10.272 -1.614 -20.697 1.00 93.00 92 GLU A N 1
ATOM 712 C CA . GLU A 1 92 ? 11.584 -2.095 -20.257 1.00 93.00 92 GLU A CA 1
ATOM 713 C C . GLU A 1 92 ? 12.110 -3.235 -21.140 1.00 93.00 92 GLU A C 1
ATOM 715 O O . GLU A 1 92 ? 11.440 -4.251 -21.353 1.00 93.00 92 GLU A O 1
ATOM 720 N N . GLY A 1 93 ? 13.345 -3.077 -21.621 1.00 88.19 93 GLY A N 1
ATOM 721 C CA . GLY A 1 93 ? 14.016 -4.055 -22.478 1.00 88.19 93 GLY A CA 1
ATOM 722 C C . GLY A 1 93 ? 14.720 -5.162 -21.695 1.00 88.19 93 GLY A C 1
ATOM 723 O O . GLY A 1 93 ? 14.861 -6.272 -22.207 1.00 88.19 93 GLY A O 1
ATOM 724 N N . ASP A 1 94 ? 15.144 -4.886 -20.456 1.00 94.06 94 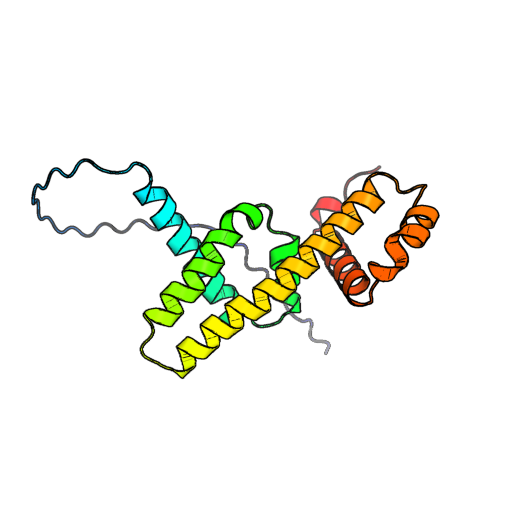ASP A N 1
ATOM 725 C CA . ASP A 1 94 ? 15.744 -5.894 -19.578 1.00 94.06 94 ASP A CA 1
ATOM 726 C C . ASP A 1 94 ? 14.665 -6.782 -18.919 1.00 94.06 94 ASP A C 1
ATOM 728 O O . ASP A 1 94 ? 13.887 -6.303 -18.082 1.00 94.06 94 ASP A O 1
ATOM 732 N N . PRO A 1 95 ? 14.637 -8.104 -19.195 1.00 92.00 95 PRO A N 1
ATOM 733 C CA . PRO A 1 95 ? 13.689 -9.018 -18.560 1.00 92.00 95 PRO A CA 1
ATOM 734 C C . PRO A 1 95 ? 13.813 -9.052 -17.030 1.00 92.00 95 PRO A C 1
ATOM 736 O O . PRO A 1 95 ? 12.820 -9.283 -16.331 1.00 92.00 95 PRO A O 1
ATOM 739 N N . GLY A 1 96 ? 15.020 -8.822 -16.496 1.00 92.62 96 GLY A N 1
ATOM 740 C CA . GLY A 1 96 ? 15.271 -8.795 -15.058 1.00 92.62 96 GLY A CA 1
ATOM 741 C C . GLY A 1 96 ? 14.572 -7.620 -14.378 1.00 92.62 96 GLY A C 1
ATOM 742 O O . GLY A 1 96 ? 13.843 -7.804 -13.397 1.00 92.62 96 GLY A O 1
ATOM 743 N N . MET A 1 97 ? 14.762 -6.415 -14.911 1.00 91.38 97 MET A N 1
ATOM 744 C CA . MET A 1 97 ? 14.121 -5.201 -14.419 1.00 91.38 97 MET A CA 1
ATOM 745 C C . MET A 1 97 ? 12.602 -5.220 -14.632 1.00 91.38 97 MET A C 1
ATOM 747 O O . MET A 1 97 ? 11.859 -4.923 -13.691 1.00 91.38 97 MET A O 1
ATOM 751 N N . LYS A 1 98 ? 12.123 -5.704 -15.787 1.00 93.81 98 LYS A N 1
ATOM 752 C CA . LYS A 1 98 ? 10.690 -5.940 -16.036 1.00 93.81 98 LYS A CA 1
ATOM 753 C C . LYS A 1 98 ? 10.062 -6.813 -14.949 1.00 93.81 98 LYS A C 1
ATOM 755 O O . LYS A 1 98 ? 9.035 -6.460 -14.365 1.00 93.81 98 LYS A O 1
ATOM 760 N N . HIS A 1 99 ? 10.694 -7.942 -14.621 1.00 94.19 99 HIS A N 1
ATOM 761 C CA . HIS A 1 99 ? 10.194 -8.828 -13.571 1.00 94.19 99 HIS A CA 1
ATOM 762 C C . HIS A 1 99 ? 10.149 -8.142 -12.196 1.00 94.19 99 HIS A C 1
ATOM 764 O O . HIS A 1 99 ? 9.187 -8.333 -11.448 1.00 94.19 99 HIS A O 1
ATOM 770 N N . LYS A 1 100 ? 11.162 -7.332 -11.855 1.00 92.50 100 LYS A N 1
ATOM 771 C CA . LYS A 1 100 ? 11.202 -6.585 -10.587 1.00 92.50 100 LYS A CA 1
ATOM 772 C C . LYS A 1 100 ? 10.052 -5.581 -10.475 1.00 92.50 100 LYS A C 1
ATOM 774 O O . LYS A 1 100 ? 9.413 -5.550 -9.427 1.00 92.50 100 LYS A O 1
ATOM 779 N N . LEU A 1 101 ? 9.753 -4.832 -11.537 1.00 93.38 101 LEU A N 1
ATOM 780 C CA . LEU A 1 101 ? 8.652 -3.860 -11.570 1.00 93.38 101 LEU A CA 1
ATOM 781 C C . LEU A 1 101 ? 7.285 -4.532 -11.388 1.00 93.38 101 LEU A C 1
ATOM 783 O O . LEU A 1 101 ? 6.507 -4.144 -10.518 1.00 93.38 101 LEU A O 1
ATOM 787 N N . LEU A 1 102 ? 7.025 -5.618 -12.121 1.00 93.69 102 LEU A N 1
ATOM 788 C CA . LEU A 1 102 ? 5.774 -6.374 -11.978 1.00 93.69 102 LEU A CA 1
ATOM 789 C C . LEU A 1 102 ? 5.643 -7.013 -10.590 1.00 93.69 102 LEU A C 1
ATOM 791 O O . LEU A 1 102 ? 4.553 -7.090 -10.018 1.00 93.69 102 LEU A O 1
ATOM 795 N N . ARG A 1 103 ? 6.754 -7.495 -10.022 1.00 93.81 103 ARG A N 1
ATOM 796 C CA . ARG A 1 103 ? 6.771 -8.035 -8.660 1.00 93.81 103 ARG A CA 1
ATOM 797 C C . ARG A 1 103 ? 6.502 -6.951 -7.619 1.00 93.81 103 ARG A C 1
ATOM 799 O O . ARG A 1 103 ? 5.763 -7.232 -6.678 1.00 93.81 103 ARG A O 1
ATOM 806 N N . LEU A 1 104 ? 7.079 -5.761 -7.783 1.00 93.94 104 LEU A N 1
ATOM 807 C CA . LEU A 1 104 ? 6.812 -4.610 -6.927 1.00 93.94 104 LEU A CA 1
ATOM 808 C C . LEU A 1 104 ? 5.321 -4.277 -6.937 1.00 93.94 104 LEU A C 1
ATOM 810 O O . LEU A 1 104 ? 4.712 -4.286 -5.874 1.00 93.94 104 LEU A O 1
ATOM 814 N N . GLY A 1 105 ? 4.733 -4.064 -8.119 1.00 93.44 105 GLY A N 1
ATOM 815 C CA . GLY A 1 105 ? 3.320 -3.701 -8.251 1.00 93.44 105 GLY A CA 1
ATOM 816 C C . GLY A 1 105 ? 2.390 -4.698 -7.555 1.00 93.44 105 GLY A C 1
ATOM 817 O O . GLY A 1 105 ? 1.575 -4.303 -6.724 1.00 93.44 105 GLY A O 1
ATOM 818 N N . ARG A 1 106 ? 2.567 -6.006 -7.804 1.00 94.56 106 ARG A N 1
ATOM 819 C CA . ARG A 1 106 ? 1.762 -7.057 -7.151 1.00 94.56 106 ARG A CA 1
ATOM 820 C C . ARG A 1 106 ? 1.914 -7.063 -5.632 1.00 94.56 106 ARG A C 1
ATOM 822 O O . ARG A 1 106 ? 0.924 -7.076 -4.913 1.00 94.56 106 ARG A O 1
ATOM 829 N N . LYS A 1 107 ? 3.155 -7.047 -5.143 1.00 93.38 107 LYS A N 1
ATOM 830 C CA . LYS A 1 107 ? 3.431 -7.165 -3.709 1.00 93.38 107 LYS A CA 1
ATOM 831 C C . LYS A 1 107 ? 3.006 -5.914 -2.939 1.00 93.38 107 LYS A C 1
ATOM 833 O O . LYS A 1 107 ? 2.506 -6.027 -1.825 1.00 93.38 107 LYS A O 1
ATOM 838 N N . LEU A 1 108 ? 3.199 -4.731 -3.520 1.00 94.31 108 LEU A N 1
ATOM 839 C CA . LEU A 1 108 ? 2.743 -3.485 -2.916 1.00 94.31 108 LEU A CA 1
ATOM 840 C C . LEU A 1 108 ? 1.214 -3.442 -2.861 1.00 94.31 108 LEU A C 1
ATOM 842 O O . LEU A 1 108 ? 0.681 -3.024 -1.842 1.00 94.31 108 LEU A O 1
ATOM 846 N N . LYS A 1 109 ? 0.523 -3.958 -3.887 1.00 94.62 109 LYS A N 1
ATOM 847 C CA . LYS A 1 109 ? -0.939 -4.076 -3.896 1.00 94.62 109 LYS A CA 1
ATOM 848 C C . LYS A 1 109 ? -1.478 -4.957 -2.771 1.00 94.62 109 LYS A C 1
ATOM 850 O O . LYS A 1 109 ? -2.409 -4.553 -2.087 1.00 94.62 109 LYS A O 1
ATOM 855 N N . GLU A 1 110 ? -0.865 -6.115 -2.532 1.00 92.94 110 GLU A N 1
ATOM 856 C CA . GLU A 1 110 ? -1.239 -6.980 -1.402 1.00 92.94 110 GLU A CA 1
ATOM 857 C C . GLU A 1 110 ? -1.086 -6.255 -0.053 1.00 92.94 110 GLU A C 1
ATOM 859 O O . GLU A 1 110 ? -1.970 -6.327 0.799 1.00 92.94 110 GLU A O 1
ATOM 864 N N . ILE A 1 111 ? 0.018 -5.524 0.136 1.00 91.69 111 ILE A N 1
ATOM 865 C CA . ILE A 1 111 ? 0.276 -4.768 1.372 1.00 91.69 111 ILE A CA 1
ATOM 866 C C . ILE A 1 111 ? -0.691 -3.591 1.510 1.00 91.69 111 ILE A C 1
ATOM 868 O O . ILE A 1 111 ? -1.182 -3.331 2.601 1.00 91.69 111 ILE A O 1
ATOM 872 N N . ASP A 1 112 ? -0.971 -2.886 0.421 1.00 92.94 112 ASP A N 1
ATOM 873 C CA . ASP A 1 112 ? -1.903 -1.763 0.367 1.00 92.94 112 ASP A CA 1
ATOM 874 C C . ASP A 1 112 ? -3.329 -2.177 0.759 1.00 92.94 112 ASP A C 1
ATOM 876 O O . ASP A 1 112 ? -3.961 -1.526 1.591 1.00 92.94 112 ASP A O 1
ATOM 880 N N . GLU A 1 113 ? -3.822 -3.293 0.219 1.00 93.31 113 GLU A N 1
ATOM 881 C CA . GLU A 1 113 ? -5.126 -3.859 0.587 1.00 93.31 113 GLU A CA 1
ATOM 882 C C . GLU A 1 113 ? -5.186 -4.255 2.072 1.00 93.31 113 GLU A C 1
ATOM 884 O O . GLU A 1 113 ? -6.198 -4.033 2.743 1.00 93.31 113 GLU A O 1
ATOM 889 N N . ASP A 1 114 ? -4.098 -4.815 2.603 1.00 91.75 114 ASP A N 1
ATOM 890 C CA . ASP A 1 114 ? -3.991 -5.195 4.011 1.00 91.75 114 ASP A CA 1
ATOM 891 C C . ASP A 1 114 ? -3.943 -3.965 4.939 1.00 91.75 114 ASP A C 1
ATOM 893 O O . ASP A 1 114 ? -4.673 -3.900 5.929 1.00 91.75 114 ASP A O 1
ATOM 897 N N . VAL A 1 115 ? -3.164 -2.937 4.577 1.00 90.81 115 VAL A N 1
ATOM 898 C CA . VAL A 1 115 ? -3.105 -1.647 5.286 1.00 90.81 115 V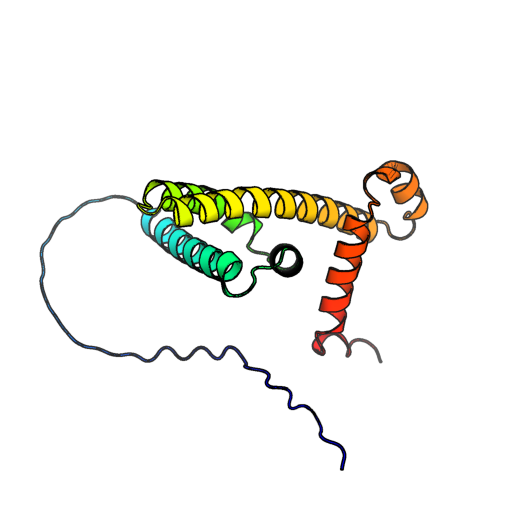AL A CA 1
ATOM 899 C C . VAL A 1 115 ? -4.473 -0.978 5.329 1.00 90.81 115 VAL A C 1
ATOM 901 O O . VAL A 1 115 ? -4.890 -0.533 6.396 1.00 90.81 115 VAL A O 1
ATOM 904 N N . GLN A 1 116 ? -5.199 -0.933 4.210 1.00 91.81 116 GLN A N 1
ATOM 905 C CA . GLN A 1 116 ? -6.541 -0.344 4.167 1.00 91.81 116 GLN A CA 1
ATOM 906 C C . GLN A 1 116 ? -7.515 -1.071 5.091 1.00 91.81 116 GLN A C 1
ATOM 908 O O . GLN A 1 116 ? -8.218 -0.427 5.866 1.00 91.81 116 GLN A O 1
ATOM 913 N N . ARG A 1 117 ? -7.521 -2.409 5.063 1.00 92.50 117 ARG A N 1
ATOM 914 C CA . ARG A 1 117 ? -8.376 -3.215 5.945 1.00 92.50 117 ARG A CA 1
ATOM 915 C C . ARG A 1 117 ? -8.073 -2.955 7.418 1.00 92.50 117 ARG A C 1
ATOM 917 O O . ARG A 1 117 ? -8.980 -2.896 8.245 1.00 92.50 117 ARG A O 1
ATOM 924 N N . HIS A 1 118 ? -6.793 -2.834 7.757 1.00 92.31 118 HIS A N 1
ATOM 925 C CA . HIS A 1 118 ? -6.373 -2.554 9.124 1.00 92.31 118 HIS A CA 1
ATOM 926 C C . HIS A 1 118 ? -6.710 -1.126 9.551 1.00 92.31 118 HIS A C 1
ATOM 928 O O . HIS A 1 118 ? -7.172 -0.945 10.674 1.00 92.31 118 HIS A O 1
ATOM 934 N N . ASN A 1 119 ? -6.552 -0.137 8.670 1.00 89.81 119 ASN A N 1
ATOM 935 C CA . ASN A 1 119 ? -6.958 1.243 8.937 1.00 89.81 119 ASN A CA 1
ATOM 936 C C . ASN A 1 119 ? -8.472 1.351 9.163 1.00 89.81 119 ASN A C 1
ATOM 938 O O . ASN A 1 119 ? -8.876 1.955 10.148 1.00 89.81 119 ASN A O 1
ATOM 942 N N . GLU A 1 120 ? -9.298 0.682 8.351 1.00 91.81 120 GLU A N 1
ATOM 943 C CA . GLU A 1 120 ? -10.753 0.628 8.567 1.00 91.81 120 GLU A CA 1
ATOM 944 C C . GLU A 1 120 ? -11.091 0.042 9.950 1.00 91.81 120 GLU A C 1
ATOM 946 O O . GLU A 1 120 ? -11.925 0.575 10.679 1.00 91.81 120 GLU A O 1
ATOM 951 N N . LEU A 1 121 ? -10.421 -1.045 10.358 1.00 92.69 121 LEU A N 1
ATOM 952 C CA . LEU A 1 121 ? -10.639 -1.624 11.686 1.00 92.69 121 LEU A CA 1
ATOM 953 C C . LEU A 1 121 ?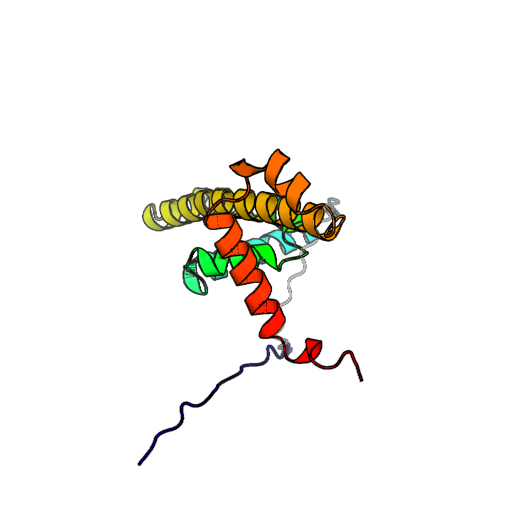 -10.212 -0.665 12.812 1.00 92.69 121 LEU A C 1
ATOM 955 O O . LEU A 1 121 ? -10.888 -0.607 13.838 1.00 92.69 121 LEU A O 1
ATOM 959 N N . LEU A 1 122 ? -9.122 0.090 12.632 1.00 91.44 122 LEU A N 1
ATOM 960 C CA . LEU A 1 122 ? -8.700 1.112 13.593 1.00 91.44 122 LEU A CA 1
ATOM 961 C C . LEU A 1 122 ? -9.714 2.252 13.694 1.00 91.44 122 LEU A C 1
ATOM 963 O O . LEU A 1 122 ? -10.016 2.668 14.808 1.00 91.44 122 LEU A O 1
ATOM 967 N N . GLU A 1 123 ? -10.262 2.717 12.574 1.00 90.75 123 GLU A N 1
ATOM 968 C CA . GLU A 1 123 ? -11.301 3.753 12.553 1.00 90.75 123 GLU A CA 1
ATOM 969 C C . GLU A 1 123 ? -12.545 3.303 13.330 1.00 90.75 123 GLU A C 1
ATOM 971 O O . GLU A 1 123 ? -13.002 4.019 14.218 1.00 90.75 123 GLU A O 1
ATOM 976 N N . VAL A 1 124 ? -13.021 2.072 13.103 1.00 92.94 124 VAL A N 1
ATOM 977 C CA . VAL A 1 124 ? -14.164 1.501 13.842 1.00 92.94 124 VAL A CA 1
ATOM 978 C C . VAL A 1 124 ? -13.893 1.426 15.350 1.00 92.94 124 VAL A C 1
ATOM 980 O O . VAL A 1 124 ? -14.782 1.690 16.159 1.00 92.94 124 VAL A O 1
ATOM 983 N N . ILE A 1 125 ? -12.669 1.067 15.752 1.00 91.88 125 ILE A N 1
ATOM 984 C CA . ILE A 1 125 ? -12.273 1.026 17.169 1.00 91.88 125 ILE A CA 1
ATOM 985 C C . ILE A 1 125 ? -12.210 2.437 17.769 1.00 91.88 125 ILE A C 1
ATOM 987 O O . ILE A 1 125 ? -12.602 2.623 18.919 1.00 91.88 125 ILE A O 1
ATOM 991 N N . GLN A 1 126 ? -11.716 3.420 17.013 1.00 89.25 126 GLN A N 1
ATOM 992 C CA . GLN A 1 126 ? -11.621 4.810 17.463 1.00 89.25 126 GLN A CA 1
ATOM 993 C C . GLN A 1 126 ? -12.990 5.487 17.585 1.00 89.25 126 GLN A C 1
ATOM 995 O O . GLN A 1 126 ? -13.158 6.337 18.456 1.00 89.25 126 GLN A O 1
ATOM 1000 N N . GLU A 1 127 ? -13.962 5.109 16.754 1.00 93.56 127 GLU A N 1
ATOM 1001 C CA . GLU A 1 127 ? -15.324 5.649 16.798 1.00 93.56 127 GLU A CA 1
ATOM 1002 C C . GLU A 1 127 ? -16.104 5.174 18.037 1.00 93.56 127 GLU A C 1
ATOM 1004 O O . GLU A 1 127 ? -16.860 5.947 18.625 1.00 93.56 127 GLU A O 1
ATOM 1009 N N . ALA A 1 128 ? -15.888 3.927 18.474 1.00 92.12 128 ALA A N 1
ATOM 1010 C CA . ALA A 1 128 ? -16.584 3.333 19.618 1.00 92.12 128 ALA A CA 1
ATOM 1011 C C . ALA A 1 128 ? -15.627 2.564 20.558 1.00 92.12 128 ALA A C 1
ATOM 1013 O O . ALA A 1 128 ? -15.718 1.336 20.678 1.00 92.12 128 ALA A O 1
ATOM 1014 N N . PRO A 1 129 ? -14.717 3.261 21.267 1.00 90.88 129 PRO A N 1
ATOM 1015 C CA . PRO A 1 129 ? -13.705 2.616 22.106 1.00 90.88 129 PRO A CA 1
ATOM 1016 C C . PRO A 1 129 ? -14.311 1.808 23.264 1.00 90.88 129 PRO A C 1
ATOM 1018 O O . PRO A 1 129 ? -13.791 0.745 23.613 1.00 90.88 129 PRO A O 1
ATOM 1021 N N . ASP A 1 130 ? -15.447 2.251 23.813 1.00 94.00 130 ASP A N 1
ATOM 1022 C CA . ASP A 1 130 ? -16.161 1.557 24.894 1.00 94.00 130 ASP A CA 1
ATOM 1023 C C . ASP A 1 130 ? -16.792 0.227 24.434 1.00 94.00 130 ASP A C 1
ATOM 1025 O O . ASP A 1 130 ? -17.057 -0.667 25.241 1.00 94.00 130 ASP A O 1
ATOM 1029 N N . GLU A 1 131 ? -16.978 0.046 23.123 1.00 93.81 131 GLU A N 1
ATOM 1030 C CA . GLU A 1 131 ? -17.547 -1.162 22.522 1.00 93.81 131 GLU A CA 1
ATOM 1031 C C . GLU A 1 131 ? -16.483 -2.141 22.006 1.00 93.81 131 GLU A C 1
ATOM 1033 O O . GLU A 1 131 ? -16.815 -3.116 21.326 1.00 93.81 131 GLU A O 1
ATOM 1038 N N . ILE A 1 132 ? -15.202 -1.956 22.354 1.00 92.81 132 ILE A N 1
ATOM 1039 C CA . ILE A 1 132 ? -14.094 -2.789 21.856 1.00 92.81 132 ILE A CA 1
ATOM 1040 C C . ILE A 1 132 ? -14.357 -4.295 21.999 1.00 92.81 132 ILE A C 1
ATOM 1042 O O . ILE A 1 132 ? -14.089 -5.069 21.080 1.00 92.81 132 ILE A O 1
ATOM 1046 N N . SER A 1 133 ? -14.958 -4.726 23.112 1.00 92.25 133 SER A N 1
ATOM 1047 C CA . SER A 1 133 ? -15.295 -6.138 23.340 1.00 92.25 133 SER A CA 1
ATOM 1048 C C . SER A 1 133 ? -16.326 -6.661 22.330 1.00 92.25 133 SER A C 1
ATOM 1050 O O . SER A 1 133 ? -16.212 -7.794 21.852 1.00 92.25 133 SER A O 1
ATOM 1052 N N . ALA A 1 134 ? -17.312 -5.837 21.967 1.00 94.81 134 ALA A N 1
ATOM 1053 C CA . ALA A 1 134 ? -18.323 -6.165 20.966 1.00 94.81 134 ALA A CA 1
ATOM 1054 C C . ALA A 1 134 ? -17.741 -6.130 19.542 1.00 94.81 134 ALA A C 1
ATOM 1056 O O . ALA A 1 134 ? -18.017 -7.034 18.747 1.00 94.81 134 ALA A O 1
ATOM 1057 N N . ILE A 1 135 ? -16.885 -5.147 19.236 1.00 94.00 135 ILE A N 1
ATOM 1058 C CA . ILE A 1 135 ? -16.161 -5.044 17.959 1.00 94.00 135 ILE A CA 1
ATOM 1059 C C . ILE A 1 135 ? -15.302 -6.293 17.743 1.00 94.00 135 ILE A C 1
ATOM 1061 O O . ILE A 1 135 ? -15.440 -6.961 16.715 1.00 94.00 135 ILE A O 1
ATOM 1065 N N . VAL A 1 136 ? -14.493 -6.674 18.739 1.00 93.88 136 VAL A N 1
ATOM 1066 C CA . VAL A 1 136 ? -13.680 -7.898 18.706 1.00 93.88 136 VAL A CA 1
ATOM 1067 C C . VAL A 1 136 ? -14.565 -9.117 18.494 1.00 93.88 136 VAL A C 1
ATOM 1069 O O . VAL A 1 136 ? -14.265 -9.933 17.631 1.00 93.88 136 VAL A O 1
ATOM 1072 N N . ALA A 1 137 ? -15.676 -9.250 19.226 1.00 94.25 137 ALA A N 1
ATOM 1073 C CA . ALA A 1 137 ? -16.571 -10.397 19.091 1.00 94.25 137 ALA A CA 1
ATOM 1074 C C . ALA A 1 137 ? -17.172 -10.540 17.680 1.00 94.25 137 ALA A C 1
ATOM 1076 O O . ALA A 1 137 ? -17.302 -11.666 17.193 1.00 94.25 137 ALA A O 1
ATOM 1077 N N . ARG A 1 138 ? -17.499 -9.426 17.014 1.00 93.62 138 ARG A N 1
ATOM 1078 C CA . ARG A 1 138 ? -18.089 -9.407 15.664 1.00 93.62 138 ARG A CA 1
ATOM 1079 C C . ARG A 1 138 ? -17.056 -9.565 14.548 1.00 93.62 138 ARG A C 1
ATOM 1081 O O . ARG A 1 138 ? -17.332 -10.250 13.567 1.00 93.62 138 ARG A O 1
ATOM 1088 N N . ARG A 1 139 ? -15.875 -8.961 14.700 1.00 92.75 139 ARG A N 1
ATOM 1089 C CA . ARG A 1 139 ? -14.802 -8.918 13.691 1.00 92.75 139 ARG A CA 1
ATOM 1090 C C . ARG A 1 139 ? -13.581 -9.767 14.067 1.00 92.75 139 ARG A C 1
ATOM 1092 O O . ARG A 1 139 ? -12.476 -9.488 13.625 1.00 92.75 139 ARG A O 1
ATOM 1099 N N . ARG A 1 140 ? -13.750 -10.854 14.838 1.00 90.88 140 ARG A N 1
ATOM 1100 C CA . ARG A 1 140 ? -12.638 -11.721 15.314 1.00 90.88 140 ARG A CA 1
ATOM 1101 C C . ARG A 1 140 ? -11.632 -12.117 14.228 1.00 90.88 140 ARG A C 1
ATOM 1103 O O . ARG A 1 140 ? -10.455 -12.267 14.524 1.00 90.88 140 ARG A O 1
ATOM 1110 N N . LYS A 1 141 ? -12.099 -12.311 12.990 1.00 90.94 141 LYS A N 1
ATOM 1111 C CA . LYS A 1 141 ? -11.262 -12.703 11.846 1.00 90.94 141 LYS A CA 1
ATOM 1112 C C . LYS A 1 141 ? -10.293 -11.606 11.394 1.00 90.94 141 LYS A C 1
ATOM 1114 O O . LYS A 1 141 ? -9.276 -11.938 10.798 1.00 90.94 141 LYS A O 1
ATOM 1119 N N . ASP A 1 142 ? -10.594 -10.345 11.690 1.00 89.62 142 ASP A N 1
ATOM 1120 C CA . ASP A 1 142 ? -9.790 -9.192 11.281 1.00 89.62 142 ASP A CA 1
ATOM 1121 C C . ASP A 1 142 ? -8.682 -8.864 12.301 1.00 89.62 142 ASP A C 1
ATOM 1123 O O . ASP A 1 142 ? -7.674 -8.259 11.942 1.00 89.62 142 ASP A O 1
ATOM 1127 N N . PHE A 1 143 ? -8.801 -9.350 13.545 1.00 90.62 143 PHE A N 1
ATOM 1128 C CA . PHE A 1 143 ? -7.765 -9.272 14.588 1.00 90.62 143 PHE A CA 1
ATOM 1129 C C . PHE A 1 143 ? -6.670 -10.324 14.365 1.00 90.62 143 PHE A C 1
ATOM 1131 O O . PHE A 1 143 ? -6.466 -11.250 15.153 1.00 90.62 143 PHE A O 1
ATOM 1138 N N . THR A 1 144 ? -5.979 -10.203 13.238 1.00 91.31 144 THR A N 1
ATOM 1139 C CA . THR A 1 144 ? -4.886 -11.093 12.845 1.00 91.31 144 THR A CA 1
ATOM 1140 C C . THR A 1 144 ? -3.554 -10.642 13.445 1.00 91.31 144 THR A C 1
ATOM 1142 O O . THR A 1 144 ? -3.412 -9.521 13.929 1.00 91.31 144 THR A O 1
ATOM 1145 N N . LYS A 1 145 ? -2.530 -11.501 13.370 1.00 89.69 145 LYS A N 1
ATOM 1146 C CA . LYS A 1 145 ? -1.158 -11.115 13.734 1.00 89.69 145 LYS A CA 1
ATOM 1147 C C . LYS A 1 145 ? -0.692 -9.873 12.960 1.00 89.69 145 LYS A C 1
ATOM 1149 O O . LYS A 1 145 ? -0.087 -8.992 13.560 1.00 89.69 145 LYS A O 1
ATOM 1154 N N . GLU A 1 146 ? -1.001 -9.799 11.666 1.00 87.31 146 GLU A N 1
ATOM 1155 C CA . GLU A 1 146 ? -0.635 -8.666 10.804 1.00 87.31 146 GLU A CA 1
ATOM 1156 C C . GLU A 1 146 ? -1.305 -7.366 11.257 1.00 87.31 146 GLU A C 1
ATOM 1158 O O . GLU A 1 146 ? -0.644 -6.329 11.307 1.00 87.31 146 GLU A O 1
ATOM 1163 N N . PHE A 1 147 ? -2.557 -7.438 11.723 1.00 90.88 147 PHE A N 1
ATOM 1164 C CA . PHE A 1 147 ? -3.244 -6.283 12.298 1.00 90.88 147 PHE A CA 1
ATOM 1165 C C . PHE A 1 147 ? -2.514 -5.741 13.528 1.00 90.88 147 PHE A C 1
ATOM 1167 O O . PHE A 1 147 ? -2.287 -4.538 13.629 1.00 90.88 147 PHE A O 1
ATOM 1174 N N . PHE A 1 148 ? -2.090 -6.608 14.452 1.00 90.50 148 PHE A N 1
ATOM 1175 C CA . PHE A 1 148 ? -1.355 -6.164 15.641 1.00 90.50 148 PHE A CA 1
ATOM 1176 C C . PHE A 1 148 ? 0.043 -5.627 15.306 1.00 90.50 148 PHE A C 1
ATOM 1178 O O . PHE A 1 148 ? 0.492 -4.675 15.941 1.00 90.50 148 PHE A O 1
ATOM 1185 N N . VAL A 1 149 ? 0.714 -6.186 14.292 1.00 87.12 149 VAL A N 1
ATOM 1186 C CA . VAL A 1 149 ? 1.980 -5.637 13.773 1.00 87.12 149 VAL A CA 1
ATOM 1187 C C . VAL A 1 149 ? 1.762 -4.244 13.180 1.00 87.12 149 VAL A C 1
ATOM 1189 O O . VAL A 1 149 ? 2.551 -3.335 13.443 1.00 87.12 149 VAL A O 1
ATOM 1192 N N . HIS A 1 150 ? 0.682 -4.050 12.420 1.00 87.12 150 HIS A N 1
ATOM 1193 C CA . HIS A 1 150 ? 0.302 -2.747 11.875 1.00 87.12 150 HIS A CA 1
ATOM 1194 C C . HIS A 1 150 ? -0.024 -1.744 12.982 1.00 87.12 150 HIS A C 1
ATOM 1196 O O . HIS A 1 150 ? 0.555 -0.664 13.001 1.00 87.12 150 HIS A O 1
ATOM 1202 N N . LEU A 1 151 ? -0.860 -2.121 13.954 1.00 89.50 151 LEU A N 1
ATOM 1203 C CA . LEU A 1 151 ? -1.193 -1.293 15.116 1.00 89.50 151 LEU A CA 1
ATOM 1204 C C . LEU A 1 151 ? 0.064 -0.864 15.885 1.00 89.50 151 LEU A C 1
ATOM 1206 O O . LEU A 1 151 ? 0.203 0.310 16.217 1.00 89.50 151 LEU A O 1
ATOM 1210 N N . HIS A 1 152 ? 0.990 -1.792 16.137 1.00 86.88 152 HIS A N 1
ATOM 1211 C CA . HIS A 1 152 ? 2.259 -1.487 16.796 1.00 86.88 152 HIS A CA 1
ATOM 1212 C C . HIS A 1 152 ? 3.103 -0.509 15.976 1.00 86.88 152 HIS A C 1
ATOM 1214 O O . HIS A 1 152 ? 3.557 0.500 16.506 1.00 86.88 152 HIS A O 1
ATOM 1220 N N . THR A 1 153 ? 3.254 -0.771 14.674 1.00 82.44 153 THR A N 1
ATOM 1221 C CA . THR A 1 153 ? 3.993 0.103 13.749 1.00 82.44 153 THR A CA 1
ATOM 1222 C C . THR A 1 153 ? 3.414 1.514 13.761 1.00 82.44 153 THR A C 1
ATOM 1224 O O . THR A 1 153 ? 4.167 2.485 13.815 1.00 82.44 153 THR A O 1
ATOM 1227 N N . VAL A 1 154 ? 2.081 1.625 13.750 1.00 81.06 154 VAL A N 1
ATOM 1228 C CA . VAL A 1 154 ? 1.387 2.910 13.781 1.00 81.06 154 VAL A CA 1
ATOM 1229 C C . VAL A 1 154 ? 1.613 3.630 15.108 1.00 81.06 154 VAL A C 1
ATOM 1231 O O . VAL A 1 154 ? 2.017 4.794 15.115 1.00 81.06 154 VAL A O 1
ATOM 1234 N N . ALA A 1 155 ? 1.423 2.939 16.231 1.00 80.56 155 ALA A N 1
ATOM 1235 C CA . ALA A 1 155 ? 1.638 3.502 17.558 1.00 80.56 155 ALA A CA 1
ATOM 1236 C C . ALA A 1 155 ? 3.084 3.992 17.748 1.00 80.56 155 ALA A C 1
ATOM 1238 O O . ALA A 1 155 ? 3.298 5.129 18.165 1.00 80.56 155 ALA A O 1
ATOM 1239 N N . GLU A 1 156 ? 4.085 3.187 17.385 1.00 76.00 156 GLU A N 1
ATOM 1240 C CA . GLU A 1 156 ? 5.497 3.560 17.517 1.00 76.00 156 GLU A CA 1
ATOM 1241 C C . GLU A 1 156 ? 5.854 4.821 16.729 1.00 76.00 156 GLU A C 1
ATOM 1243 O O . GLU A 1 156 ? 6.605 5.663 17.218 1.00 76.00 156 GLU A O 1
ATOM 1248 N N . SER A 1 157 ? 5.326 4.998 15.519 1.00 67.69 157 SER A N 1
ATOM 1249 C CA . SER A 1 157 ? 5.562 6.233 14.763 1.00 67.69 157 SER A CA 1
ATOM 1250 C C . SER A 1 157 ? 4.933 7.471 15.397 1.00 67.69 157 SER A C 1
ATOM 1252 O O . SER A 1 157 ? 5.547 8.528 15.305 1.00 67.69 157 SER A O 1
ATOM 1254 N N . TYR A 1 158 ? 3.785 7.353 16.078 1.00 59.62 158 TYR A N 1
ATOM 1255 C CA . TYR A 1 158 ? 3.213 8.469 16.843 1.00 59.62 158 TYR A CA 1
ATOM 1256 C C . TYR A 1 158 ? 4.092 8.848 18.045 1.00 59.62 158 TYR A C 1
ATOM 1258 O O . TYR A 1 158 ? 4.252 10.030 18.340 1.00 59.62 158 TYR A O 1
ATOM 1266 N N . TYR A 1 159 ? 4.694 7.867 18.728 1.00 52.66 159 TYR A N 1
ATOM 1267 C CA . TYR A 1 159 ? 5.552 8.117 19.895 1.00 52.66 159 TYR A CA 1
ATOM 1268 C C . TYR A 1 159 ? 6.954 8.634 19.545 1.00 52.66 159 TYR A C 1
ATOM 1270 O O . TYR A 1 159 ? 7.574 9.310 20.365 1.00 52.66 159 TYR A O 1
ATOM 1278 N N . ASN A 1 160 ? 7.447 8.349 18.337 1.00 52.84 160 ASN A N 1
ATOM 1279 C CA . ASN A 1 160 ? 8.745 8.829 17.855 1.00 52.84 160 ASN A CA 1
ATOM 1280 C C . ASN A 1 160 ? 8.698 10.252 17.260 1.00 52.84 160 ASN A C 1
ATOM 1282 O O . ASN A 1 160 ? 9.730 10.754 16.814 1.00 52.84 160 ASN A O 1
ATOM 1286 N N . GLU A 1 161 ? 7.537 10.916 17.264 1.00 47.38 161 GLU A N 1
ATOM 1287 C CA . GLU A 1 161 ? 7.385 12.321 16.879 1.00 47.38 161 GLU A CA 1
ATOM 1288 C C . GLU A 1 161 ? 7.331 13.199 18.155 1.00 47.38 161 GLU A C 1
ATOM 1290 O O . GLU A 1 161 ? 6.296 13.265 18.825 1.00 47.38 161 GLU A O 1
ATOM 1295 N N . PRO A 1 162 ? 8.434 13.868 18.559 1.00 50.91 162 PRO A N 1
ATOM 1296 C CA . PRO A 1 162 ? 8.515 14.595 19.837 1.00 50.91 162 PRO A CA 1
ATOM 1297 C C . PRO A 1 162 ? 7.556 15.797 19.940 1.00 50.91 162 PRO A C 1
ATOM 1299 O O . PRO A 1 162 ? 7.386 16.365 21.017 1.00 50.91 162 PRO A O 1
ATOM 1302 N N . SER A 1 163 ? 6.899 16.182 18.845 1.00 53.25 163 SER A N 1
ATOM 1303 C CA . SER A 1 163 ? 5.914 17.266 18.774 1.00 53.25 163 SER A CA 1
ATOM 1304 C C . SER A 1 163 ? 4.567 16.937 19.432 1.00 53.25 163 SER A C 1
ATOM 1306 O O . SER A 1 163 ? 3.845 17.865 19.789 1.00 53.25 163 SER A O 1
ATOM 1308 N N . ASN A 1 164 ? 4.233 15.661 19.660 1.00 51.66 164 ASN A N 1
ATOM 1309 C CA . 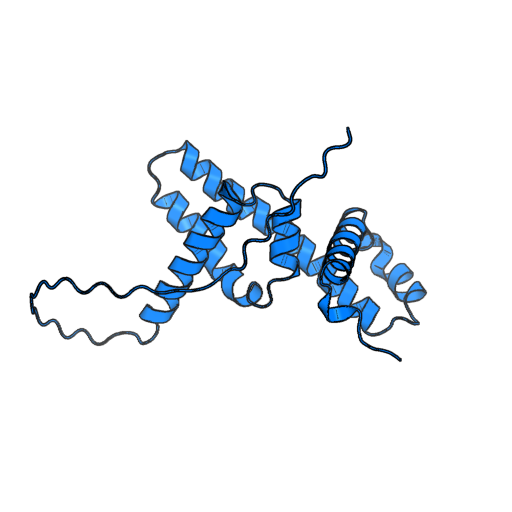ASN A 1 164 ? 2.965 15.263 20.294 1.00 51.66 164 ASN A CA 1
ATOM 1310 C C . ASN A 1 164 ? 3.062 15.042 21.819 1.00 51.66 164 ASN A C 1
ATOM 1312 O O . ASN A 1 164 ? 2.077 14.659 22.448 1.00 51.66 164 ASN A O 1
ATOM 1316 N N . GLN A 1 165 ? 4.222 15.296 22.441 1.00 55.00 165 GLN A N 1
ATOM 1317 C CA . GLN A 1 165 ? 4.427 15.069 23.882 1.00 55.00 165 GLN A CA 1
ATOM 1318 C C . GLN A 1 165 ? 4.008 16.242 24.786 1.00 55.00 165 GLN A C 1
ATOM 1320 O O . GLN A 1 165 ? 3.885 16.057 25.994 1.00 55.00 165 GLN A O 1
ATOM 1325 N N . ASN A 1 166 ? 3.712 17.424 24.234 1.00 48.81 166 ASN A N 1
ATOM 1326 C CA . ASN A 1 166 ? 3.331 18.600 25.025 1.00 48.81 166 ASN A CA 1
ATOM 1327 C C . ASN A 1 166 ? 1.869 18.983 24.800 1.00 48.81 166 ASN A C 1
ATOM 1329 O O . ASN A 1 166 ? 1.549 19.976 24.152 1.00 48.81 166 ASN A O 1
ATOM 1333 N N . GLY A 1 167 ? 0.977 18.182 25.372 1.00 54.03 167 GLY A N 1
ATOM 1334 C CA . GLY A 1 167 ? -0.456 18.437 25.350 1.00 54.03 167 GLY A CA 1
ATOM 1335 C C . GLY A 1 167 ? -1.161 17.915 26.593 1.00 54.03 167 GLY A C 1
ATOM 1336 O O . GLY A 1 167 ? -2.082 17.119 26.446 1.00 54.03 167 GLY A O 1
ATOM 1337 N N . LYS A 1 168 ? -0.696 18.320 27.787 1.00 41.47 168 LYS A N 1
ATOM 1338 C CA . LYS A 1 168 ? -1.484 18.539 29.024 1.00 41.47 168 LYS A CA 1
ATOM 1339 C C . LYS A 1 168 ? -0.565 18.794 30.229 1.00 41.47 168 LYS A C 1
ATOM 1341 O O . LYS A 1 168 ? 0.027 17.864 30.768 1.00 41.47 168 LYS A O 1
ATOM 1346 N N . ALA A 1 169 ? -0.520 20.050 30.660 1.00 35.53 169 ALA A N 1
ATOM 1347 C CA . ALA A 1 169 ? -0.473 20.436 32.067 1.00 35.53 169 ALA A CA 1
ATOM 1348 C C . ALA A 1 169 ? -1.596 21.456 32.277 1.00 35.53 169 ALA A C 1
ATOM 1350 O O . ALA A 1 169 ? -1.768 22.300 31.366 1.00 35.53 169 ALA A O 1
#

Sequence (169 aa):
MTVAPSSSTEIFSSNVTESEATTSCEDDTEGDCGSGSVNDSKMTRVCDKLIEVFMVDKPTTTDWRRLLAFSKEWSNIRPHFYLRCEERADGEGDPGMKHKLLRLGRKLKEIDEDVQRHNELLEVIQEAPDEISAIVARRRKDFTKEFFVHLHTVAESYYNEPSNQNGKA

InterPro domains:
  IPR040320 Uncharacterized protein At4g37920-like [PTHR31755] (13-167)
  IPR059290 Domain of unknown function DUF8246 [PF26740] (42-166)

Secondary structure (DSSP, 8-state):
--PPPP----------------------------TTHHHHHHHHHHHHHHHHIIIII--SHHHHHHHHHH-TTHHHHHHHHHHHHHHHHHH---HHHHHHHHHHHHHHHHHHHHHHHHHHHHHHHHH-GGGHHHHHHHSTTT--HHHHHHHHHHHHHHHT-GGGS----

pLDDT: mean 76.41, std 21.92, range [31.7, 94.88]

Foldseek 3Di:
DDDDDDDDDDDPDDDDDDDDDDDDDDDDDDDDDDPPPVVLVVLLVVLVVVLCCCVPVNVDLLSLLLCLLPDPCCVVSVVVNLVSLQVCLVPDPDPVVSVVSPVSSVSSVVSNVLSVLLVVLVVVCVVCVVCVVVSCVVPVVNPDPVSVVSVVSVVVVVVVPVVPPPDDD

Radius of gyration: 22.18 Å; chains: 1; bounding box: 55×42×66 Å

Organism: Ensete ventricosum (NCBI:txid4639)